Protein AF-A0A972XGA1-F1 (afdb_monomer)

Structure (mmCIF, N/CA/C/O backbone):
data_AF-A0A972XGA1-F1
#
_entry.id   AF-A0A972XGA1-F1
#
loop_
_atom_site.group_PDB
_atom_site.id
_atom_site.type_symbol
_atom_site.label_atom_id
_atom_site.label_alt_id
_atom_site.label_comp_id
_atom_site.label_asym_id
_atom_site.label_entity_id
_atom_site.label_seq_id
_atom_site.pdbx_PDB_ins_code
_atom_site.Cartn_x
_atom_site.Cartn_y
_atom_site.Cartn_z
_atom_site.occupancy
_atom_site.B_iso_or_equiv
_atom_site.auth_seq_id
_atom_site.auth_comp_id
_atom_site.auth_asym_id
_atom_site.auth_atom_id
_atom_site.pdbx_PDB_model_num
ATOM 1 N N . MET A 1 1 ? -15.046 6.565 -24.782 1.00 34.38 1 MET A N 1
ATOM 2 C CA . MET A 1 1 ? -15.747 5.471 -24.081 1.00 34.38 1 MET A CA 1
ATOM 3 C C . MET A 1 1 ? -15.220 5.474 -22.668 1.00 34.38 1 MET A C 1
ATOM 5 O O . MET A 1 1 ? -14.041 5.219 -22.489 1.00 34.38 1 MET A O 1
ATOM 9 N N . SER A 1 2 ? -16.036 5.908 -21.715 1.00 36.53 2 SER A N 1
ATOM 10 C CA . SER A 1 2 ? -15.640 6.004 -20.313 1.00 36.53 2 SER A CA 1
ATOM 11 C C . SER A 1 2 ? -15.650 4.599 -19.720 1.00 36.53 2 SER A C 1
ATOM 13 O O . SER A 1 2 ? -16.722 4.064 -19.443 1.00 36.53 2 SER A O 1
ATOM 15 N N . GLU A 1 3 ? -14.480 3.977 -19.589 1.00 39.78 3 GLU A N 1
ATOM 16 C CA . GLU A 1 3 ? -14.330 2.822 -18.708 1.00 39.78 3 GLU A CA 1
ATOM 17 C C . GLU A 1 3 ? -14.552 3.332 -17.285 1.00 39.78 3 GLU A C 1
ATOM 19 O O . GLU A 1 3 ? -13.715 4.026 -16.713 1.00 39.78 3 GLU A O 1
ATOM 24 N N . GLN A 1 4 ? -15.739 3.058 -16.748 1.00 41.50 4 GLN A N 1
ATOM 25 C CA . GLN A 1 4 ? -15.986 3.098 -15.313 1.00 41.50 4 GLN A CA 1
ATOM 26 C C . GLN A 1 4 ? -15.055 2.043 -14.708 1.00 41.50 4 GLN A C 1
ATOM 28 O O . GLN A 1 4 ? -15.350 0.850 -14.763 1.00 41.50 4 GLN A O 1
ATOM 33 N N . GLY A 1 5 ? -13.869 2.468 -14.271 1.00 41.00 5 GLY A N 1
ATOM 34 C CA . GLY A 1 5 ? -12.840 1.584 -13.740 1.00 41.00 5 GLY A CA 1
ATOM 35 C C . GLY A 1 5 ? -13.310 1.020 -12.412 1.00 41.00 5 GLY A C 1
ATOM 36 O O . GLY A 1 5 ? -13.181 1.679 -11.385 1.00 41.00 5 GLY A O 1
ATOM 37 N N . ALA A 1 6 ? -13.899 -0.175 -12.437 1.00 48.56 6 ALA A N 1
ATOM 38 C CA . ALA A 1 6 ? -14.225 -0.904 -11.225 1.00 48.56 6 ALA A CA 1
ATOM 39 C C . ALA A 1 6 ? -12.952 -1.044 -10.384 1.00 48.56 6 ALA A C 1
ATOM 41 O O . ALA A 1 6 ? -11.939 -1.557 -10.860 1.00 48.56 6 ALA A O 1
ATOM 42 N N . THR A 1 7 ? -13.005 -0.568 -9.146 1.00 66.56 7 THR A N 1
ATOM 43 C CA . THR A 1 7 ? -11.901 -0.697 -8.204 1.00 66.56 7 THR A CA 1
ATOM 44 C C . THR A 1 7 ? -11.718 -2.177 -7.878 1.00 66.56 7 THR A C 1
ATOM 46 O O . THR A 1 7 ? -12.589 -2.797 -7.262 1.00 66.56 7 THR A O 1
ATOM 49 N N . GLU A 1 8 ? -10.622 -2.775 -8.348 1.00 86.31 8 GLU A N 1
ATOM 50 C CA . GLU A 1 8 ? -10.324 -4.179 -8.072 1.00 86.31 8 GLU A CA 1
ATOM 51 C C . GLU A 1 8 ? -10.043 -4.356 -6.577 1.00 86.31 8 GLU A C 1
ATOM 53 O O . GLU A 1 8 ? -9.520 -3.459 -5.912 1.00 86.31 8 GLU A O 1
ATOM 58 N N . SER A 1 9 ? -10.424 -5.502 -6.019 1.00 92.81 9 SER A N 1
ATOM 59 C CA . SER A 1 9 ? -10.179 -5.787 -4.609 1.00 92.81 9 SER A CA 1
ATOM 60 C C . SER A 1 9 ? -9.740 -7.223 -4.410 1.00 92.81 9 SER A C 1
ATOM 62 O O . SER A 1 9 ? -10.188 -8.122 -5.123 1.00 92.81 9 SER A O 1
ATOM 64 N N . PHE A 1 10 ? -8.900 -7.443 -3.406 1.00 95.81 10 PHE A N 1
ATOM 65 C CA . PHE A 1 10 ? -8.485 -8.777 -2.998 1.00 95.81 10 PHE A CA 1
ATOM 66 C C . PHE A 1 10 ? -8.465 -8.892 -1.475 1.00 95.81 10 PHE A C 1
ATOM 68 O O . PHE A 1 10 ? -8.520 -7.899 -0.748 1.00 95.81 10 PHE A O 1
ATOM 75 N N . LYS A 1 11 ? -8.418 -10.129 -0.981 1.00 97.69 11 LYS A N 1
ATOM 76 C CA . LYS A 1 11 ? -8.425 -10.434 0.449 1.00 97.69 11 LYS A CA 1
ATOM 77 C C . LYS A 1 11 ? -7.060 -10.970 0.872 1.00 97.69 11 LYS A C 1
ATOM 79 O O . LYS A 1 11 ? -6.542 -11.889 0.240 1.00 97.69 11 LYS A O 1
ATOM 84 N N . SER A 1 12 ? -6.492 -10.409 1.937 1.00 97.50 12 SER A N 1
ATOM 85 C CA . SER A 1 12 ? -5.258 -10.906 2.547 1.00 97.50 12 SER A CA 1
ATOM 86 C C . SER A 1 12 ? -5.474 -12.274 3.218 1.00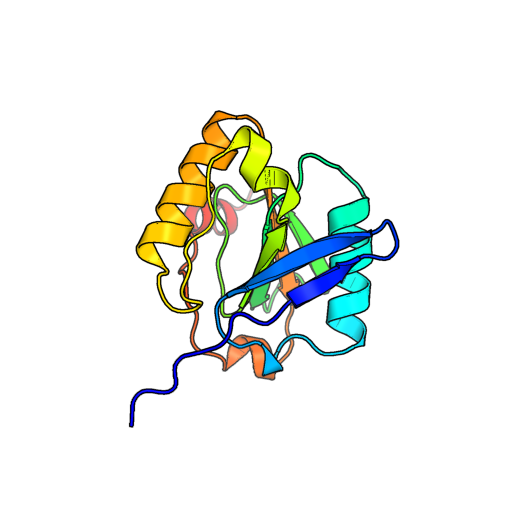 97.50 12 SER A C 1
ATOM 88 O O . SER A 1 12 ? -6.618 -12.640 3.520 1.00 97.50 12 SER A O 1
ATOM 90 N N . PRO A 1 13 ? -4.402 -13.033 3.513 1.00 96.88 13 PRO A N 1
ATOM 91 C CA . PRO A 1 13 ? -4.494 -14.296 4.248 1.00 96.88 13 PRO A CA 1
ATOM 92 C C . PRO A 1 13 ? -5.230 -14.206 5.595 1.00 96.88 13 PRO A C 1
ATOM 94 O O . PRO A 1 13 ? -5.971 -15.126 5.943 1.00 96.88 13 PRO A O 1
ATOM 97 N N . ARG A 1 14 ? -5.069 -13.110 6.351 1.00 96.94 14 ARG A N 1
ATOM 98 C CA . ARG A 1 14 ? -5.785 -12.865 7.622 1.00 96.94 14 ARG A CA 1
ATOM 99 C C . ARG A 1 14 ? -7.131 -12.172 7.442 1.00 96.94 14 ARG A C 1
ATOM 101 O O . ARG A 1 14 ? -7.843 -11.938 8.413 1.00 96.94 14 ARG A O 1
ATOM 108 N N . GLY A 1 15 ? -7.516 -11.906 6.201 1.00 96.12 15 GLY A N 1
ATOM 109 C CA . GLY A 1 15 ? -8.867 -11.536 5.832 1.00 96.12 15 GLY A CA 1
ATOM 110 C C . GLY A 1 15 ? -9.141 -10.045 5.687 1.00 96.12 15 GLY A C 1
ATOM 111 O O . GLY A 1 15 ? -10.307 -9.694 5.502 1.00 96.12 15 GLY A O 1
ATOM 112 N N . ARG A 1 16 ? -8.110 -9.193 5.706 1.00 96.94 16 ARG A N 1
ATOM 113 C CA . ARG A 1 16 ? -8.249 -7.769 5.376 1.00 96.94 16 ARG A CA 1
ATOM 114 C C . ARG A 1 16 ? -8.587 -7.636 3.895 1.00 96.94 16 ARG A C 1
ATOM 116 O O . ARG A 1 16 ? -7.981 -8.299 3.057 1.00 96.94 16 ARG A O 1
ATOM 123 N N . VAL A 1 17 ? -9.575 -6.810 3.568 1.00 97.44 17 VAL A N 1
ATOM 124 C CA . VAL A 1 17 ? -9.938 -6.514 2.175 1.00 97.44 17 VAL A CA 1
ATOM 125 C C . VAL A 1 17 ? -9.141 -5.300 1.732 1.00 97.44 17 VAL A C 1
ATOM 127 O O . VAL A 1 17 ? -9.201 -4.266 2.395 1.00 97.44 17 VAL A O 1
ATOM 130 N N . LEU A 1 18 ? -8.414 -5.419 0.625 1.00 96.88 18 LEU A N 1
ATOM 131 C CA . LEU A 1 18 ? -7.680 -4.315 0.026 1.00 96.88 18 LEU A CA 1
ATOM 132 C C . LEU A 1 18 ? -8.348 -3.888 -1.271 1.00 96.88 18 LEU A C 1
ATOM 134 O O . LEU A 1 18 ? -8.720 -4.725 -2.091 1.00 96.88 18 LEU A O 1
ATOM 138 N N . VAL A 1 19 ? -8.461 -2.581 -1.436 1.00 95.31 19 VAL A N 1
ATOM 139 C CA . VAL A 1 19 ? -9.017 -1.880 -2.587 1.00 95.31 19 VAL A CA 1
ATOM 140 C C . VAL A 1 19 ? -7.848 -1.324 -3.402 1.00 95.31 19 VAL A C 1
ATOM 142 O O . VAL A 1 19 ? -6.961 -0.685 -2.839 1.00 95.31 19 VAL A O 1
ATOM 145 N N . VAL A 1 20 ? -7.802 -1.602 -4.703 1.00 94.00 20 VAL A N 1
ATOM 146 C CA . VAL A 1 20 ? -6.648 -1.318 -5.568 1.00 94.00 20 VAL A CA 1
ATOM 147 C C . VAL A 1 20 ? -6.912 -0.099 -6.446 1.00 94.00 20 VAL A C 1
ATOM 149 O O . VAL A 1 20 ? -7.873 -0.064 -7.210 1.00 94.00 20 VAL A O 1
ATOM 152 N N . PHE A 1 21 ? -6.003 0.868 -6.380 1.00 93.50 21 PHE A N 1
ATOM 153 C CA . PHE A 1 21 ? -5.970 2.071 -7.202 1.00 93.50 21 PHE A CA 1
ATOM 154 C C . PHE A 1 21 ? -4.812 1.991 -8.204 1.00 93.50 21 PHE A C 1
ATOM 156 O O . PHE A 1 21 ? -3.729 1.486 -7.888 1.00 93.50 21 PHE A O 1
ATOM 163 N N . GLY A 1 22 ? -5.029 2.517 -9.411 1.00 91.69 22 GLY A N 1
ATOM 164 C CA . GLY A 1 22 ? -4.042 2.537 -10.494 1.00 91.69 22 GLY A CA 1
ATOM 165 C C . GLY A 1 22 ? -4.126 1.359 -11.446 1.00 91.69 22 GLY A C 1
ATOM 166 O O . GLY A 1 22 ? -5.196 1.089 -11.979 1.00 91.69 22 GLY A O 1
ATOM 167 N N . ASN A 1 23 ? -2.990 0.724 -11.744 1.00 91.19 23 ASN A N 1
ATOM 168 C CA . ASN A 1 23 ? -2.921 -0.340 -12.745 1.00 91.19 23 ASN A CA 1
ATOM 169 C C . ASN A 1 23 ? -3.016 -1.739 -12.105 1.00 91.19 23 ASN A C 1
ATOM 171 O O . ASN A 1 23 ? -1.971 -2.307 -11.771 1.00 91.19 23 ASN A O 1
ATOM 175 N N . PRO A 1 24 ? -4.216 -2.342 -11.984 1.00 90.62 24 PRO A N 1
ATOM 176 C CA . PRO A 1 24 ? -4.383 -3.641 -11.337 1.00 90.62 24 PRO A CA 1
ATOM 177 C C . PRO A 1 24 ? -3.647 -4.784 -12.043 1.00 90.62 24 PRO A C 1
ATOM 179 O O . PRO A 1 24 ? -3.286 -5.761 -11.396 1.00 90.62 24 PRO A O 1
ATOM 182 N N . ALA A 1 25 ? -3.334 -4.657 -13.339 1.00 92.19 25 ALA A N 1
ATOM 183 C CA . ALA A 1 25 ? -2.578 -5.679 -14.065 1.00 92.19 25 ALA A CA 1
ATOM 184 C C . ALA A 1 25 ? -1.156 -5.887 -13.506 1.00 92.19 25 ALA A C 1
ATOM 186 O O . ALA A 1 25 ? -0.531 -6.913 -13.771 1.00 92.19 25 ALA A O 1
ATOM 187 N N . LEU A 1 26 ? -0.639 -4.933 -12.720 1.00 94.31 26 LEU A N 1
ATOM 188 C CA . LEU A 1 26 ? 0.621 -5.088 -11.996 1.00 94.31 26 LEU A CA 1
ATOM 189 C C . LEU A 1 26 ? 0.492 -5.976 -10.759 1.00 94.31 26 LEU A C 1
ATOM 191 O O . LEU A 1 26 ? 1.515 -6.388 -10.219 1.00 94.31 26 LEU A O 1
ATOM 195 N N . LEU A 1 27 ? -0.715 -6.286 -10.295 1.00 92.94 27 LEU A N 1
ATOM 196 C CA . LEU A 1 27 ? -0.949 -7.091 -9.107 1.00 92.94 27 LEU A CA 1
ATOM 197 C C . LEU A 1 27 ? -1.025 -8.583 -9.457 1.00 92.94 27 LEU A C 1
ATOM 199 O O . LEU A 1 27 ? -2.067 -9.227 -9.383 1.00 92.94 27 LEU A O 1
ATOM 203 N N . THR A 1 28 ? 0.111 -9.148 -9.860 1.00 94.88 28 THR A N 1
ATOM 204 C CA . THR A 1 28 ? 0.215 -10.587 -10.140 1.00 94.88 28 THR A CA 1
ATOM 205 C C . THR A 1 28 ? -0.047 -11.425 -8.881 1.00 94.88 28 THR A C 1
ATOM 207 O O . THR A 1 28 ? 0.024 -10.919 -7.762 1.00 94.88 28 THR A O 1
ATOM 210 N N . MET A 1 29 ? -0.291 -12.731 -9.040 1.00 94.25 29 MET A N 1
ATOM 211 C CA . MET A 1 29 ? -0.520 -13.650 -7.910 1.00 94.25 29 MET A CA 1
ATOM 212 C C . MET A 1 29 ? 0.582 -13.587 -6.842 1.00 94.25 29 MET A C 1
ATOM 214 O O . MET A 1 29 ? 0.282 -13.543 -5.650 1.00 94.25 29 MET A O 1
ATOM 218 N N . ASP A 1 30 ? 1.848 -13.520 -7.259 1.00 95.56 30 ASP A N 1
ATOM 219 C CA . ASP A 1 30 ? 2.983 -13.443 -6.333 1.00 95.56 30 ASP A CA 1
ATOM 220 C C . ASP A 1 30 ? 3.008 -12.112 -5.575 1.00 95.56 30 ASP A C 1
ATOM 222 O O . ASP A 1 30 ? 3.259 -12.076 -4.369 1.00 95.56 30 ASP A O 1
ATOM 226 N N . ARG A 1 31 ? 2.675 -11.014 -6.264 1.00 96.44 31 ARG A N 1
ATOM 227 C CA . ARG A 1 31 ? 2.607 -9.678 -5.664 1.00 96.44 31 ARG A CA 1
ATOM 228 C C . ARG A 1 31 ? 1.402 -9.543 -4.732 1.00 96.44 31 ARG A C 1
ATOM 230 O O . ARG A 1 31 ? 1.544 -8.960 -3.664 1.00 96.44 31 ARG A O 1
ATOM 237 N N . MET A 1 32 ? 0.259 -10.152 -5.065 1.00 96.75 32 MET A N 1
ATOM 238 C CA . MET A 1 32 ? -0.885 -10.279 -4.149 1.00 96.75 32 MET A CA 1
ATOM 239 C C . MET A 1 32 ? -0.502 -11.033 -2.878 1.00 96.75 32 MET A C 1
ATOM 241 O O . MET A 1 32 ? -0.880 -10.619 -1.783 1.00 96.75 32 MET A O 1
ATOM 245 N N . ALA A 1 33 ? 0.258 -12.124 -3.001 1.00 96.81 33 ALA A N 1
ATOM 246 C CA . ALA A 1 33 ? 0.715 -12.889 -1.848 1.00 96.81 33 ALA A CA 1
ATOM 247 C C . ALA A 1 33 ? 1.680 -12.075 -0.969 1.00 96.81 33 ALA A C 1
ATOM 249 O O . ALA A 1 33 ? 1.554 -12.104 0.256 1.00 96.81 33 ALA A O 1
ATOM 250 N N . GLU A 1 34 ? 2.609 -11.328 -1.572 1.00 97.94 34 GLU A N 1
ATOM 251 C CA . GLU A 1 34 ? 3.531 -10.448 -0.844 1.00 97.94 34 GLU A CA 1
ATOM 252 C C . GLU A 1 34 ? 2.802 -9.290 -0.155 1.00 97.94 34 GLU A C 1
ATOM 254 O O . GLU A 1 34 ? 2.973 -9.072 1.045 1.00 97.94 34 GLU A O 1
ATOM 259 N N . PHE A 1 35 ? 1.898 -8.614 -0.864 1.00 98.12 35 PHE A N 1
ATOM 260 C CA . PHE A 1 35 ? 1.059 -7.566 -0.288 1.00 98.12 35 PHE A CA 1
ATOM 261 C C . PHE A 1 35 ? 0.190 -8.096 0.853 1.00 98.12 35 PHE A C 1
ATOM 263 O O . PHE A 1 35 ? 0.112 -7.481 1.915 1.00 98.12 35 PHE A O 1
ATOM 270 N N . GLY A 1 36 ? -0.419 -9.269 0.668 1.00 98.00 36 GLY A N 1
ATOM 271 C CA . GLY A 1 36 ? -1.208 -9.937 1.696 1.00 98.00 36 GLY A CA 1
ATOM 272 C C . GLY A 1 36 ? -0.393 -10.239 2.954 1.00 98.00 36 GLY A C 1
ATOM 273 O O . GLY A 1 36 ? -0.857 -9.978 4.059 1.00 98.00 36 GLY A O 1
ATOM 274 N N . ARG A 1 37 ? 0.847 -10.727 2.814 1.00 98.12 37 ARG A N 1
ATOM 275 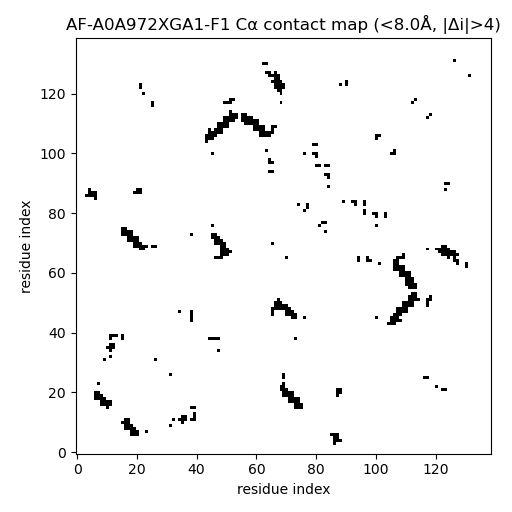C CA . ARG A 1 37 ? 1.741 -10.927 3.966 1.00 98.12 37 ARG A CA 1
ATOM 276 C C . ARG A 1 37 ? 2.094 -9.610 4.649 1.00 98.12 37 ARG A C 1
ATOM 278 O O . ARG A 1 37 ? 2.069 -9.546 5.879 1.00 98.12 37 ARG A O 1
ATOM 285 N N . ARG A 1 38 ? 2.415 -8.567 3.877 1.00 98.25 38 ARG A N 1
ATOM 286 C CA . ARG A 1 38 ? 2.839 -7.285 4.444 1.00 98.25 38 ARG A CA 1
ATOM 287 C C . ARG A 1 38 ? 1.711 -6.590 5.192 1.00 98.25 38 ARG A C 1
ATOM 289 O O . ARG A 1 38 ? 1.915 -6.206 6.341 1.00 98.25 38 ARG A O 1
ATOM 296 N N . ILE A 1 39 ? 0.526 -6.468 4.599 1.00 98.25 39 ILE A N 1
ATOM 297 C CA . ILE A 1 39 ? -0.611 -5.778 5.230 1.00 98.25 39 ILE A CA 1
ATOM 298 C C . ILE A 1 39 ? -1.073 -6.468 6.521 1.00 98.25 39 ILE A C 1
ATOM 300 O O . ILE A 1 39 ? -1.591 -5.827 7.433 1.00 98.25 39 ILE A O 1
ATOM 304 N N . ASP A 1 40 ? -0.854 -7.779 6.614 1.00 98.00 40 ASP A N 1
ATOM 305 C CA . ASP A 1 40 ? -1.191 -8.594 7.777 1.00 98.00 40 ASP A CA 1
ATOM 306 C C . ASP A 1 40 ? -0.123 -8.540 8.879 1.00 98.00 40 ASP A C 1
ATOM 308 O O . ASP A 1 40 ? -0.369 -9.019 9.991 1.00 98.00 40 ASP A O 1
ATOM 312 N N . SER A 1 41 ? 1.064 -7.999 8.580 1.00 98.00 41 SER A N 1
ATOM 313 C CA . SER A 1 41 ? 2.204 -7.972 9.502 1.00 98.00 41 SER A CA 1
ATOM 314 C C . SER A 1 41 ? 2.079 -6.910 10.594 1.00 98.00 41 SER A C 1
ATOM 316 O O . SER A 1 41 ? 2.552 -7.133 11.706 1.00 98.00 41 SER A O 1
ATOM 318 N N . ASP A 1 42 ? 1.414 -5.789 10.307 1.00 97.06 42 ASP A N 1
ATOM 319 C CA . ASP A 1 42 ? 1.119 -4.747 11.288 1.00 97.06 42 ASP A CA 1
ATOM 320 C C . ASP A 1 42 ? -0.214 -4.057 10.934 1.00 97.06 42 ASP A C 1
ATOM 322 O O . ASP A 1 42 ? -0.356 -3.544 9.820 1.00 97.06 42 ASP A O 1
ATOM 326 N N . PRO A 1 43 ? -1.194 -4.016 11.857 1.00 95.31 43 PRO A N 1
ATOM 327 C CA . PRO A 1 43 ? -2.519 -3.451 11.593 1.00 95.31 43 PRO A CA 1
ATOM 328 C C . PRO A 1 43 ? -2.504 -1.947 11.286 1.00 95.31 43 PRO A C 1
ATOM 330 O O . PRO A 1 43 ? -3.461 -1.441 10.707 1.00 95.31 43 PRO A O 1
ATOM 333 N N . ARG A 1 44 ? -1.430 -1.224 11.634 1.00 96.94 44 ARG A N 1
ATOM 334 C CA . ARG A 1 44 ? -1.275 0.200 11.297 1.00 96.94 44 ARG A CA 1
ATOM 335 C C . ARG A 1 44 ? -0.919 0.424 9.831 1.00 96.94 44 ARG A C 1
ATOM 337 O O . ARG A 1 44 ? -1.011 1.555 9.362 1.00 96.94 44 ARG A O 1
ATOM 344 N N . ILE A 1 45 ? -0.504 -0.623 9.105 1.00 98.06 45 ILE A N 1
ATOM 345 C CA . ILE A 1 45 ? -0.295 -0.528 7.659 1.00 98.06 45 ILE A CA 1
ATOM 346 C C . ILE A 1 45 ? -1.659 -0.475 7.002 1.00 98.06 45 ILE A C 1
ATOM 348 O O . ILE A 1 45 ? -2.469 -1.389 7.168 1.00 98.06 45 ILE A O 1
ATOM 352 N N . VAL A 1 46 ? -1.915 0.611 6.281 1.00 97.75 46 VAL A N 1
ATOM 353 C CA . VAL A 1 46 ? -3.203 0.831 5.610 1.00 97.75 46 VAL A CA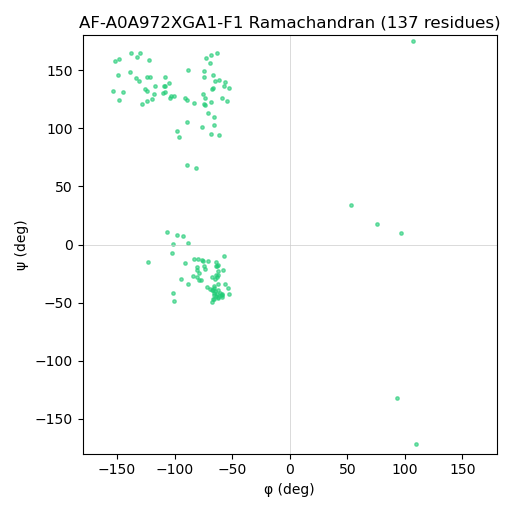 1
ATOM 354 C C . VAL A 1 46 ? -3.060 1.051 4.121 1.00 97.75 46 VAL A C 1
ATOM 356 O O . VAL A 1 46 ? -4.040 0.886 3.403 1.00 97.75 46 VAL A O 1
ATOM 359 N N . THR A 1 47 ? -1.851 1.333 3.636 1.00 97.75 47 THR A N 1
ATOM 360 C CA . THR A 1 47 ? -1.569 1.318 2.203 1.00 97.75 47 THR A CA 1
ATOM 361 C C . THR A 1 47 ? -0.283 0.580 1.891 1.00 97.75 47 THR A C 1
ATOM 363 O O . THR A 1 47 ? 0.716 0.736 2.595 1.00 97.75 47 THR A O 1
ATOM 366 N N . LEU A 1 48 ? -0.295 -0.131 0.772 1.00 98.19 48 LEU A N 1
ATOM 367 C CA . LEU A 1 48 ? 0.870 -0.746 0.159 1.00 98.19 48 LEU A CA 1
ATOM 368 C C . LEU A 1 48 ? 1.000 -0.245 -1.269 1.00 98.19 48 LEU A C 1
ATOM 370 O O . LEU A 1 48 ? 0.023 -0.278 -2.015 1.00 98.19 48 LEU A O 1
ATOM 374 N N . SER A 1 49 ? 2.194 0.177 -1.661 1.00 97.44 49 SER A N 1
ATOM 375 C CA . SER A 1 49 ? 2.433 0.662 -3.021 1.00 97.44 49 SER A CA 1
ATOM 376 C C . SER A 1 49 ? 3.508 -0.156 -3.719 1.00 97.44 49 SER A C 1
ATOM 378 O O . SER A 1 49 ? 4.465 -0.588 -3.081 1.00 97.44 49 SER A O 1
ATOM 380 N N . LEU A 1 50 ? 3.360 -0.381 -5.024 1.00 96.38 50 LEU A N 1
ATOM 381 C CA . LEU A 1 50 ? 4.469 -0.852 -5.856 1.00 96.38 50 LEU A CA 1
ATOM 382 C C . LEU A 1 50 ? 5.290 0.364 -6.264 1.00 96.38 50 LEU A C 1
ATOM 384 O O . LEU A 1 50 ? 4.744 1.248 -6.916 1.00 96.38 50 LEU A O 1
ATOM 388 N N . HIS A 1 51 ? 6.578 0.397 -5.931 1.00 95.50 51 HIS A N 1
ATOM 389 C CA . HIS A 1 51 ? 7.444 1.525 -6.261 1.00 95.50 51 HIS A CA 1
ATOM 390 C C . HIS A 1 51 ? 8.669 1.049 -7.056 1.00 95.50 51 HIS A C 1
ATOM 392 O O . HIS A 1 51 ? 9.401 0.175 -6.582 1.00 95.50 51 HIS A O 1
ATOM 398 N N . PRO A 1 52 ? 8.923 1.587 -8.264 1.00 93.81 52 PRO A N 1
ATOM 399 C CA . PRO A 1 52 ? 10.113 1.221 -9.021 1.00 93.81 52 PRO A CA 1
ATOM 400 C C . PRO A 1 52 ? 11.381 1.710 -8.301 1.00 93.81 52 PRO A C 1
ATOM 402 O O . PRO A 1 52 ? 11.428 2.842 -7.828 1.00 93.81 52 PRO A O 1
ATOM 405 N N . ASN A 1 53 ? 12.400 0.860 -8.204 1.00 93.12 53 ASN A N 1
ATOM 406 C CA . ASN A 1 53 ? 13.722 1.204 -7.678 1.00 93.12 53 ASN A CA 1
ATOM 407 C C . ASN A 1 53 ? 14.771 0.264 -8.302 1.00 93.12 53 ASN A C 1
ATOM 409 O O . ASN A 1 53 ? 14.554 -0.947 -8.378 1.00 93.12 53 ASN A O 1
ATOM 413 N N . ASP A 1 54 ? 15.875 0.817 -8.802 1.00 89.12 54 ASP A N 1
ATOM 414 C CA . ASP A 1 54 ? 16.951 0.081 -9.477 1.00 89.12 54 ASP A CA 1
ATOM 415 C C . ASP A 1 54 ? 18.190 -0.156 -8.595 1.00 89.12 54 ASP A C 1
ATOM 417 O O . ASP A 1 54 ? 19.071 -0.925 -8.983 1.00 89.12 54 ASP A O 1
ATOM 421 N N . GLN A 1 55 ? 18.233 0.435 -7.399 1.00 87.81 55 GLN A N 1
ATOM 422 C CA . GLN A 1 55 ? 19.322 0.295 -6.431 1.00 87.81 55 GLN A CA 1
ATOM 423 C C . GLN A 1 55 ? 18.983 -0.703 -5.317 1.00 87.81 55 GLN A C 1
ATOM 425 O O . GLN A 1 55 ? 19.770 -1.599 -5.015 1.00 87.81 55 GLN A O 1
ATOM 430 N N . VAL A 1 56 ? 17.796 -0.570 -4.718 1.00 86.81 56 VAL A N 1
ATOM 431 C CA . VAL A 1 56 ? 17.289 -1.402 -3.620 1.00 86.81 56 VAL A CA 1
ATOM 432 C C . VAL A 1 56 ? 16.007 -2.085 -4.076 1.00 86.81 56 VAL A C 1
ATOM 434 O O . VAL A 1 56 ? 15.063 -1.434 -4.514 1.00 86.81 56 VAL A O 1
ATOM 437 N N . THR A 1 57 ? 15.961 -3.412 -3.974 1.00 91.00 57 THR A N 1
ATOM 438 C CA . THR A 1 57 ? 14.861 -4.219 -4.523 1.00 91.00 57 THR A CA 1
ATOM 439 C C . THR A 1 57 ? 14.353 -5.234 -3.508 1.00 91.00 57 THR A C 1
ATOM 441 O O . THR A 1 57 ? 15.015 -5.514 -2.507 1.00 91.00 57 THR A O 1
ATOM 444 N N . ASP A 1 58 ? 13.142 -5.733 -3.746 1.00 91.94 58 ASP A N 1
ATOM 445 C CA . ASP A 1 58 ? 12.451 -6.740 -2.940 1.00 91.94 58 ASP A CA 1
ATOM 446 C C . ASP A 1 58 ? 12.370 -6.382 -1.448 1.00 91.94 58 ASP A C 1
ATOM 448 O O . ASP A 1 58 ? 12.407 -7.240 -0.569 1.00 91.94 58 ASP A O 1
ATOM 452 N N . THR A 1 59 ? 12.239 -5.085 -1.167 1.00 95.31 59 THR A N 1
ATOM 453 C CA . THR A 1 59 ? 12.312 -4.522 0.184 1.00 95.31 59 THR A CA 1
ATOM 454 C C . THR A 1 59 ? 11.133 -3.597 0.447 1.00 95.31 59 THR A C 1
ATOM 456 O O . THR A 1 59 ? 10.725 -2.829 -0.424 1.00 95.31 59 THR A O 1
ATOM 459 N N . TRP A 1 60 ? 10.594 -3.660 1.664 1.00 97.50 60 TRP A N 1
ATOM 460 C CA . TRP A 1 60 ? 9.573 -2.731 2.138 1.00 97.50 60 TRP A CA 1
ATOM 461 C C . TRP A 1 60 ? 10.207 -1.512 2.801 1.00 97.50 60 TRP A C 1
ATOM 463 O O . TRP A 1 60 ? 10.955 -1.653 3.767 1.00 97.50 60 TRP A O 1
ATOM 473 N N . LEU A 1 61 ? 9.857 -0.326 2.315 1.00 95.88 61 LEU A N 1
ATOM 474 C CA . LEU A 1 61 ? 10.231 0.961 2.892 1.00 95.88 61 LEU A CA 1
ATOM 475 C C . LEU A 1 61 ? 9.002 1.611 3.532 1.00 95.88 61 LEU A C 1
ATOM 477 O O . LEU A 1 61 ? 7.924 1.607 2.939 1.00 95.88 61 LEU A O 1
ATOM 481 N N . ARG A 1 62 ? 9.164 2.183 4.728 1.00 95.38 62 ARG A N 1
ATOM 482 C CA . ARG A 1 62 ? 8.142 3.052 5.322 1.00 95.38 62 ARG A CA 1
ATOM 483 C C . ARG A 1 62 ? 8.167 4.403 4.622 1.00 95.38 62 ARG A C 1
ATOM 485 O O . ARG A 1 62 ? 9.225 5.011 4.554 1.00 95.38 62 ARG A O 1
ATOM 492 N N . ALA A 1 63 ? 7.006 4.871 4.187 1.00 91.50 63 ALA A N 1
ATOM 493 C CA . ALA A 1 63 ? 6.855 6.136 3.490 1.00 91.50 63 ALA A CA 1
ATOM 494 C C . ALA A 1 63 ? 5.876 7.072 4.205 1.00 91.50 63 ALA A C 1
ATOM 496 O O . ALA A 1 63 ? 5.011 6.642 4.981 1.00 91.50 63 ALA A O 1
ATOM 497 N N . THR A 1 64 ? 6.009 8.363 3.913 1.00 85.62 64 THR A N 1
ATOM 498 C CA . THR A 1 64 ? 5.121 9.406 4.441 1.00 85.62 64 THR A CA 1
ATOM 499 C C . THR A 1 64 ? 3.791 9.469 3.687 1.00 85.62 64 THR A C 1
ATOM 501 O O . THR A 1 64 ? 2.776 9.850 4.264 1.00 85.62 64 THR A O 1
ATOM 504 N N . ALA A 1 65 ? 3.769 9.015 2.432 1.00 90.56 65 ALA A N 1
ATOM 505 C CA . ALA A 1 65 ? 2.584 8.888 1.588 1.00 90.56 65 ALA A CA 1
ATOM 506 C C . ALA A 1 65 ? 2.737 7.692 0.626 1.00 90.56 65 ALA A C 1
ATOM 508 O O . ALA A 1 65 ? 3.854 7.240 0.383 1.00 90.56 65 ALA A O 1
ATOM 509 N N . PRO A 1 66 ? 1.657 7.129 0.059 1.00 93.50 66 PRO A N 1
ATOM 510 C CA . PRO A 1 66 ? 1.786 6.114 -0.983 1.00 93.50 66 PRO A CA 1
ATOM 511 C C . PRO A 1 66 ? 2.216 6.728 -2.326 1.00 93.50 66 PRO A C 1
ATOM 513 O O . PRO A 1 66 ? 1.854 7.859 -2.643 1.00 93.50 66 PRO A O 1
ATOM 516 N N . ALA A 1 67 ? 2.952 5.964 -3.134 1.00 92.94 67 ALA A N 1
ATOM 517 C CA . ALA A 1 67 ? 3.458 6.408 -4.433 1.00 92.94 67 ALA A CA 1
ATOM 518 C C . ALA A 1 67 ? 3.640 5.242 -5.413 1.00 92.94 67 ALA A C 1
ATOM 520 O O . ALA A 1 67 ? 3.799 4.092 -5.010 1.00 92.94 67 ALA A O 1
ATOM 521 N N . GLY A 1 68 ? 3.658 5.543 -6.712 1.00 93.31 68 GLY A N 1
ATOM 522 C CA . GLY A 1 68 ? 3.894 4.569 -7.777 1.00 93.31 68 GLY A CA 1
ATOM 523 C C . GLY A 1 68 ? 2.657 4.250 -8.626 1.00 93.31 68 GLY A C 1
ATOM 524 O O . GLY A 1 68 ? 1.645 4.953 -8.565 1.00 93.31 68 GLY A O 1
ATOM 525 N N . PRO A 1 69 ? 2.739 3.237 -9.508 1.00 94.19 69 PRO A N 1
ATOM 526 C CA . PRO A 1 69 ? 1.670 2.888 -10.453 1.00 94.19 69 PRO A CA 1
ATOM 527 C C . PRO A 1 69 ? 0.513 2.073 -9.863 1.00 94.19 69 PRO A C 1
ATOM 529 O O . PRO A 1 69 ? -0.510 1.901 -10.531 1.00 94.19 69 PRO A O 1
ATOM 532 N N . LEU A 1 70 ? 0.669 1.543 -8.650 1.00 94.12 70 LEU A N 1
ATOM 533 C CA . LEU A 1 70 ? -0.363 0.775 -7.966 1.00 94.12 70 LEU A CA 1
ATOM 534 C C . LEU A 1 70 ? -0.309 1.048 -6.468 1.00 94.12 70 LEU A C 1
ATOM 536 O O . LEU A 1 70 ? 0.757 0.931 -5.862 1.00 94.12 70 LEU A O 1
ATOM 540 N N . ILE A 1 71 ? -1.473 1.334 -5.886 1.00 95.94 71 ILE A N 1
ATOM 541 C CA . ILE A 1 71 ? -1.663 1.519 -4.446 1.00 95.94 71 ILE A CA 1
ATOM 542 C C . ILE A 1 71 ? -2.815 0.615 -4.000 1.00 95.94 71 ILE A C 1
ATOM 544 O O . ILE A 1 71 ? -3.933 0.740 -4.489 1.00 95.94 71 ILE A O 1
ATOM 548 N N . ALA A 1 72 ? -2.556 -0.297 -3.069 1.00 96.44 72 ALA A N 1
ATOM 549 C CA . ALA A 1 72 ? -3.569 -1.111 -2.411 1.00 96.44 72 ALA A CA 1
ATOM 550 C C . ALA A 1 72 ? -3.879 -0.524 -1.031 1.00 96.44 72 ALA A C 1
ATOM 552 O O . ALA A 1 72 ? -2.966 -0.310 -0.235 1.00 96.44 72 ALA A O 1
ATOM 553 N N . VAL A 1 73 ? -5.155 -0.283 -0.739 1.00 97.00 73 VAL A N 1
ATOM 554 C CA . VAL A 1 73 ? -5.621 0.374 0.488 1.00 97.00 73 VAL A CA 1
ATOM 555 C C . VAL A 1 73 ? -6.500 -0.573 1.285 1.00 97.00 73 VAL A C 1
ATOM 557 O O . VAL A 1 73 ? -7.433 -1.162 0.744 1.00 97.00 73 VAL A O 1
ATOM 560 N N . ALA A 1 74 ? -6.221 -0.735 2.572 1.00 97.31 74 ALA A N 1
ATOM 561 C CA . ALA A 1 74 ? -7.011 -1.595 3.436 1.00 97.31 74 ALA A CA 1
ATOM 562 C C . ALA A 1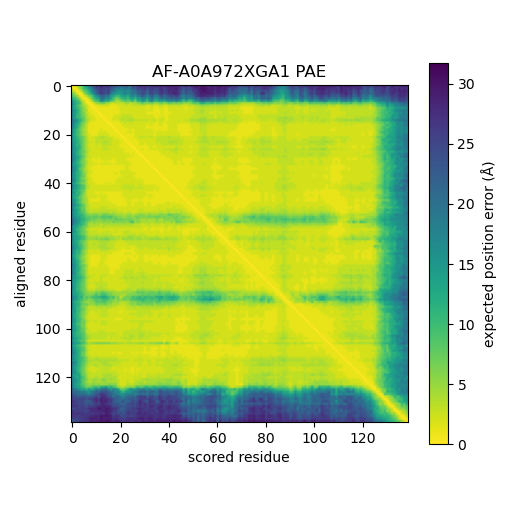 74 ? -8.358 -0.941 3.772 1.00 97.31 74 ALA A C 1
ATOM 564 O O . ALA A 1 74 ? -8.417 0.147 4.342 1.00 97.31 74 ALA A O 1
ATOM 565 N N . ARG A 1 75 ? -9.451 -1.620 3.418 1.00 96.06 75 ARG A N 1
ATOM 566 C CA . ARG A 1 75 ? -10.817 -1.102 3.555 1.00 96.06 75 ARG A CA 1
ATOM 567 C C . ARG A 1 75 ? -11.260 -0.935 5.007 1.00 96.06 75 ARG A C 1
ATOM 569 O O . ARG A 1 75 ? -12.071 -0.074 5.307 1.00 96.06 75 ARG A O 1
ATOM 576 N N . ASP A 1 76 ? -10.713 -1.734 5.914 1.00 95.94 76 ASP A N 1
ATOM 577 C CA . ASP A 1 76 ? -10.990 -1.625 7.351 1.00 95.94 76 ASP A CA 1
ATOM 578 C C . ASP A 1 76 ? -10.525 -0.292 7.962 1.00 95.94 76 ASP A C 1
ATOM 580 O O . ASP A 1 76 ? -11.019 0.116 9.009 1.00 95.94 76 ASP A O 1
ATOM 584 N N . ALA A 1 77 ? -9.632 0.439 7.291 1.00 96.44 77 ALA A N 1
ATOM 585 C CA . ALA A 1 77 ? -9.235 1.775 7.710 1.00 96.44 77 ALA A CA 1
ATOM 586 C C . ALA A 1 77 ? -10.342 2.832 7.512 1.00 96.44 77 ALA A C 1
ATOM 588 O O . ALA A 1 77 ? -10.237 3.916 8.091 1.00 96.44 77 ALA A O 1
ATOM 589 N N . GLU A 1 78 ? -11.407 2.537 6.750 1.00 96.06 78 GLU A N 1
ATOM 590 C CA . GLU A 1 78 ? -12.559 3.439 6.584 1.00 96.06 78 GLU A CA 1
ATOM 591 C C . GLU A 1 78 ? -13.198 3.812 7.929 1.00 96.06 78 GLU A C 1
ATOM 593 O O . GLU A 1 78 ? -13.602 4.961 8.118 1.00 96.06 78 GLU A O 1
ATOM 598 N N . ASP A 1 79 ? -13.199 2.884 8.890 1.00 94.25 79 ASP A N 1
ATOM 599 C CA . ASP A 1 79 ? -13.761 3.085 10.231 1.00 94.25 79 ASP A CA 1
ATOM 600 C C . ASP A 1 79 ? -13.022 4.173 11.030 1.00 94.25 79 ASP A C 1
ATOM 602 O O . ASP A 1 79 ? -13.599 4.809 11.913 1.00 94.25 79 ASP A O 1
ATOM 606 N N . LEU A 1 80 ? -11.740 4.401 10.724 1.00 95.44 80 LEU A N 1
ATOM 607 C CA . LEU A 1 80 ? -10.898 5.387 11.404 1.00 95.44 80 LEU A CA 1
ATOM 608 C C . LEU A 1 80 ? -10.736 6.672 10.590 1.00 95.44 80 LEU A C 1
ATOM 610 O O . LEU A 1 80 ? -10.756 7.768 11.153 1.00 95.44 80 LEU A O 1
ATOM 614 N N . VAL A 1 81 ? -10.539 6.552 9.277 1.00 96.94 81 VAL A N 1
ATOM 615 C CA . VAL A 1 81 ? -10.150 7.663 8.392 1.00 96.94 81 VAL A CA 1
ATOM 616 C C . VAL A 1 81 ? -11.360 8.329 7.733 1.00 96.94 81 VAL A C 1
ATOM 618 O O . VAL A 1 81 ? -11.337 9.536 7.475 1.00 96.94 81 VAL A O 1
ATOM 621 N N . GLY A 1 82 ? -12.432 7.569 7.513 1.00 96.31 82 GLY A N 1
ATOM 622 C CA . GLY A 1 82 ? -13.564 7.939 6.670 1.00 96.31 82 GLY A CA 1
ATOM 623 C C . GLY A 1 82 ? -13.578 7.162 5.347 1.00 96.31 82 GLY A C 1
ATOM 624 O O . GLY A 1 82 ? -12.651 6.400 5.065 1.00 96.31 82 GLY A O 1
ATOM 625 N N . PRO A 1 83 ? -14.626 7.343 4.528 1.00 95.00 83 PRO A N 1
ATOM 626 C CA . PRO A 1 83 ? -14.841 6.548 3.320 1.00 95.00 83 PRO A CA 1
ATOM 627 C C . PRO A 1 83 ? -13.702 6.715 2.310 1.00 95.00 83 PRO A C 1
ATOM 629 O O . PRO A 1 83 ? -13.188 7.823 2.128 1.00 95.00 83 PRO A O 1
ATOM 632 N N . LEU A 1 84 ? -13.337 5.621 1.641 1.00 93.75 84 LEU A N 1
ATOM 633 C CA . LEU A 1 84 ? -12.391 5.637 0.529 1.00 93.75 84 LEU A CA 1
ATOM 634 C C . LEU A 1 84 ? -12.993 6.333 -0.704 1.00 93.75 84 LEU A C 1
ATOM 636 O O . LEU A 1 84 ? -14.220 6.350 -0.870 1.00 93.75 84 LEU A O 1
ATOM 640 N N . PRO A 1 85 ? -12.148 6.866 -1.608 1.00 91.38 85 PRO A N 1
ATOM 641 C CA . PRO A 1 85 ? -12.606 7.344 -2.907 1.00 91.38 85 PRO A CA 1
ATOM 642 C C . PRO A 1 85 ? -13.328 6.232 -3.672 1.00 91.38 85 PRO A C 1
ATOM 644 O O . PRO 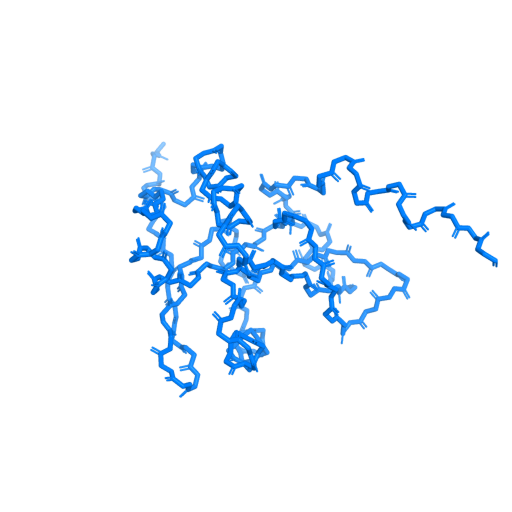A 1 85 ? -12.922 5.067 -3.642 1.00 91.38 85 PRO A O 1
ATOM 647 N N . GLN A 1 86 ? -14.415 6.588 -4.356 1.00 83.00 86 GLN A N 1
ATOM 648 C CA . GLN A 1 86 ? -15.251 5.601 -5.041 1.00 83.00 86 GLN A CA 1
ATOM 649 C C . GLN A 1 86 ? -14.657 5.149 -6.374 1.00 83.00 86 GLN A C 1
ATOM 651 O O . GLN A 1 86 ? -14.896 4.009 -6.772 1.00 83.00 86 GLN A O 1
ATOM 656 N N . GLN A 1 87 ? -13.914 6.018 -7.068 1.00 80.38 87 GLN A N 1
ATOM 657 C CA . GLN A 1 87 ? -13.318 5.690 -8.359 1.00 80.38 87 GLN A CA 1
ATOM 658 C C . GLN A 1 87 ? -11.813 5.452 -8.228 1.00 80.38 87 GLN A C 1
ATOM 660 O O . GLN A 1 87 ? -11.093 6.190 -7.556 1.00 80.38 87 GLN A O 1
ATOM 665 N N . ALA A 1 88 ? -11.319 4.432 -8.932 1.00 70.44 88 ALA A N 1
ATOM 666 C CA . ALA A 1 88 ? -9.910 4.039 -8.910 1.00 70.44 88 ALA A CA 1
ATOM 667 C C . ALA A 1 88 ? -8.947 5.109 -9.472 1.00 70.44 88 ALA A C 1
ATOM 669 O O . ALA A 1 88 ? -7.734 5.008 -9.278 1.00 70.44 88 ALA A O 1
ATOM 670 N N . ASN A 1 89 ? -9.468 6.112 -10.186 1.00 72.38 89 ASN A N 1
ATOM 671 C CA . ASN A 1 89 ? -8.719 7.216 -10.787 1.00 72.38 89 ASN A CA 1
ATOM 672 C C . ASN A 1 89 ? -8.794 8.535 -9.995 1.00 72.38 89 ASN A C 1
ATOM 674 O O . ASN A 1 89 ? -8.156 9.502 -10.415 1.00 72.38 89 ASN A O 1
ATOM 678 N N . ASP A 1 90 ? -9.501 8.579 -8.862 1.00 85.12 90 ASP A N 1
ATOM 679 C CA . ASP A 1 90 ? -9.605 9.769 -8.003 1.00 85.12 90 ASP A CA 1
ATOM 680 C C . ASP A 1 90 ? -8.365 9.891 -7.099 1.00 85.12 90 ASP A C 1
ATOM 682 O O . ASP A 1 90 ? -8.414 9.740 -5.877 1.00 85.12 90 ASP A O 1
ATOM 686 N N . VAL A 1 91 ? -7.205 10.120 -7.722 1.00 84.62 91 VAL A N 1
ATOM 687 C CA . VAL A 1 91 ? -5.906 10.155 -7.029 1.00 84.62 91 VAL A CA 1
ATOM 688 C C . VAL A 1 91 ? -5.843 11.279 -5.996 1.00 84.62 91 VAL A C 1
ATOM 690 O O . VAL A 1 91 ? -5.289 11.083 -4.921 1.00 84.62 91 VAL A O 1
ATOM 693 N N . GLU A 1 92 ? -6.396 12.453 -6.295 1.00 88.81 92 GLU A N 1
ATOM 694 C CA . GLU A 1 92 ? -6.374 13.589 -5.365 1.00 88.81 92 GLU A CA 1
ATOM 695 C C . GLU A 1 92 ? -7.121 13.263 -4.065 1.00 88.81 92 GLU A C 1
ATOM 697 O O . GLU A 1 92 ? -6.587 13.461 -2.972 1.00 88.81 92 GLU A O 1
ATOM 702 N N . ASP A 1 93 ? -8.305 12.659 -4.181 1.00 91.69 93 ASP A N 1
ATOM 703 C CA . ASP A 1 93 ? -9.087 12.211 -3.030 1.00 91.69 93 ASP A CA 1
ATOM 704 C C . ASP A 1 93 ? -8.381 11.082 -2.272 1.00 91.69 93 ASP A C 1
ATOM 706 O O . ASP A 1 93 ? -8.421 11.046 -1.039 1.00 91.69 93 ASP A O 1
ATOM 710 N N . LEU A 1 94 ? -7.687 10.186 -2.984 1.00 92.81 94 LEU A N 1
ATOM 711 C CA . LEU A 1 94 ? -6.857 9.1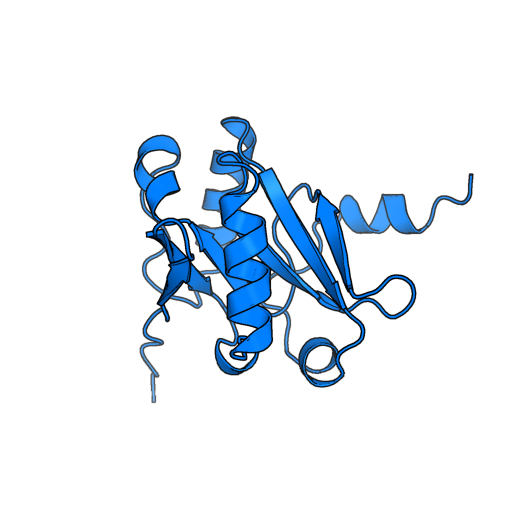54 -2.364 1.00 92.81 94 LEU A CA 1
ATOM 712 C C . LEU A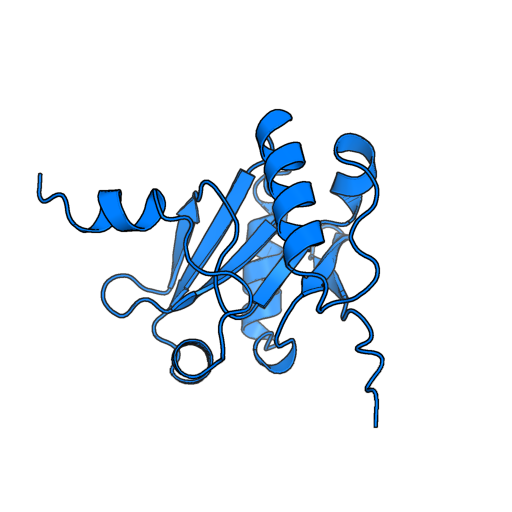 1 94 ? -5.723 9.775 -1.541 1.00 92.81 94 LEU A C 1
ATOM 714 O O . LEU A 1 94 ? -5.522 9.375 -0.397 1.00 92.81 94 LEU A O 1
ATOM 718 N N . LEU A 1 95 ? -5.010 10.765 -2.082 1.00 92.06 95 LEU A N 1
ATOM 719 C CA . LEU A 1 95 ? -3.913 11.435 -1.379 1.00 92.06 95 LEU A CA 1
ATOM 720 C C . LEU A 1 95 ? -4.410 12.229 -0.162 1.00 92.06 95 LEU A C 1
ATOM 722 O O . LEU A 1 95 ? -3.782 12.221 0.901 1.00 92.06 95 LEU A O 1
ATOM 726 N N . LEU A 1 96 ? -5.578 12.865 -0.272 1.00 94.25 96 LEU A N 1
ATOM 727 C CA . LEU A 1 96 ? -6.222 13.516 0.865 1.00 94.25 96 LEU A CA 1
ATOM 728 C C . LEU A 1 96 ? -6.632 12.499 1.941 1.00 94.25 96 LEU A C 1
ATOM 730 O O . LEU A 1 96 ? -6.483 12.759 3.138 1.00 94.25 96 LEU A O 1
ATOM 734 N N . TRP A 1 97 ? -7.146 11.337 1.536 1.00 95.25 97 TRP A N 1
ATOM 735 C CA . TRP A 1 97 ? -7.468 10.248 2.454 1.00 95.25 97 TRP A CA 1
ATOM 736 C C . TRP A 1 97 ? -6.209 9.727 3.157 1.00 95.25 97 TRP A C 1
ATOM 738 O O . TRP A 1 97 ? -6.218 9.538 4.373 1.00 95.25 97 TRP A O 1
ATOM 748 N N . THR A 1 98 ? -5.098 9.565 2.433 1.00 95.31 98 THR A N 1
ATOM 749 C CA . THR A 1 98 ? -3.844 9.061 3.010 1.00 95.31 98 THR A CA 1
ATOM 750 C C . THR A 1 98 ? -3.255 10.034 4.018 1.00 95.31 98 THR A C 1
ATOM 752 O O . THR A 1 98 ? -2.853 9.599 5.090 1.00 95.31 98 THR A O 1
ATOM 755 N N . ALA A 1 99 ? -3.321 11.343 3.751 1.00 94.88 99 ALA A N 1
ATOM 756 C CA . ALA A 1 99 ? -2.899 12.360 4.713 1.00 94.88 99 ALA A CA 1
ATOM 757 C C . ALA A 1 99 ? -3.689 12.260 6.034 1.00 94.88 99 ALA A C 1
ATOM 759 O O . ALA A 1 99 ? -3.106 12.225 7.118 1.00 94.88 99 ALA A O 1
ATOM 760 N N . LYS A 1 100 ? -5.019 12.103 5.955 1.00 96.56 100 LYS A N 1
ATOM 761 C CA . LYS A 1 100 ? -5.874 11.875 7.136 1.00 96.56 100 LYS A CA 1
ATOM 762 C C . LYS A 1 100 ? -5.527 10.577 7.867 1.00 96.56 100 LYS A C 1
ATOM 764 O O . LYS A 1 100 ? -5.671 10.507 9.090 1.00 96.56 100 LYS A O 1
ATOM 769 N N . ALA A 1 101 ? -5.115 9.538 7.143 1.00 96.69 101 ALA A N 1
ATOM 770 C CA . ALA A 1 101 ? -4.671 8.286 7.743 1.00 96.69 101 ALA A CA 1
ATOM 771 C C . ALA A 1 101 ? -3.374 8.485 8.545 1.00 96.69 101 ALA A C 1
ATOM 773 O O . ALA A 1 101 ? -3.298 8.039 9.693 1.00 96.69 101 ALA A O 1
ATOM 774 N N . SER A 1 102 ? -2.406 9.230 7.999 1.00 95.56 102 SER A N 1
ATOM 775 C CA . SER A 1 102 ? -1.161 9.572 8.697 1.00 95.56 102 SER A CA 1
ATOM 776 C C . SER A 1 102 ? -1.415 10.367 9.982 1.00 95.56 102 SER A C 1
ATOM 778 O O . SER A 1 102 ? -0.844 10.049 11.024 1.00 95.56 102 SER A O 1
ATOM 780 N N . GLU A 1 103 ? -2.346 11.330 9.961 1.00 95.44 103 GLU A N 1
ATOM 781 C CA . GLU A 1 103 ? -2.776 12.091 11.153 1.00 95.44 103 GLU A CA 1
ATOM 782 C C . GLU A 1 103 ? -3.321 11.198 12.285 1.00 95.44 103 GLU A C 1
ATOM 784 O O . GLU A 1 103 ? -3.337 11.597 13.449 1.00 95.44 103 GLU A O 1
ATOM 789 N N . ARG A 1 104 ? -3.765 9.977 11.959 1.00 95.62 104 ARG A N 1
ATOM 790 C CA . ARG A 1 104 ? -4.295 8.979 12.904 1.00 95.62 104 ARG A CA 1
ATOM 791 C C . ARG A 1 104 ? -3.255 7.938 13.322 1.00 95.62 104 ARG A C 1
ATOM 793 O O . ARG A 1 104 ? -3.601 6.968 13.993 1.00 95.62 104 ARG A O 1
ATOM 800 N N . GLY A 1 105 ? -1.991 8.124 12.941 1.00 94.94 105 GLY A N 1
ATOM 801 C CA . GLY A 1 105 ? -0.899 7.200 13.254 1.00 94.94 105 GLY A CA 1
ATOM 802 C C . GLY A 1 105 ? -0.902 5.918 12.417 1.00 94.94 105 GLY A C 1
ATOM 803 O O . GLY A 1 105 ? -0.268 4.934 12.806 1.00 94.94 105 GLY A O 1
ATOM 804 N N . LEU A 1 106 ? -1.621 5.916 11.292 1.00 96.94 106 LEU A N 1
ATOM 805 C CA . LEU A 1 106 ? -1.574 4.855 10.290 1.00 96.94 106 LEU A CA 1
ATOM 806 C C . LEU A 1 106 ? -0.462 5.183 9.292 1.00 96.94 106 LEU A C 1
ATOM 808 O O . LEU A 1 106 ? -0.153 6.349 9.066 1.00 96.94 106 LEU A O 1
ATOM 812 N N . TRP A 1 107 ? 0.163 4.171 8.707 1.00 95.31 107 TRP A N 1
ATOM 813 C CA . TRP A 1 107 ? 1.335 4.380 7.857 1.00 95.31 107 TRP A CA 1
ATOM 814 C C . TRP A 1 107 ? 1.220 3.681 6.504 1.00 95.31 107 TRP A C 1
ATOM 816 O O . TRP A 1 107 ? 0.379 2.798 6.276 1.00 95.31 107 TRP A O 1
ATOM 826 N N . HIS A 1 108 ? 2.110 4.106 5.617 1.00 97.38 108 HIS A N 1
ATOM 827 C CA . HIS A 1 108 ? 2.179 3.726 4.220 1.00 97.38 108 HIS A CA 1
ATOM 828 C C . HIS A 1 108 ? 3.499 3.007 3.989 1.00 97.38 108 HIS A C 1
ATOM 830 O O . HIS A 1 108 ? 4.535 3.463 4.469 1.00 97.38 108 HIS A O 1
ATOM 836 N N . ASP A 1 109 ? 3.470 1.900 3.254 1.00 98.00 109 ASP A N 1
ATOM 837 C CA . ASP A 1 109 ? 4.700 1.216 2.880 1.00 98.00 109 ASP A CA 1
ATOM 838 C C . ASP A 1 109 ? 4.808 1.067 1.359 1.00 98.00 109 ASP A C 1
ATOM 840 O O . ASP A 1 109 ? 3.819 0.845 0.649 1.00 98.00 109 ASP A O 1
ATOM 844 N N . TRP A 1 110 ? 6.035 1.168 0.861 1.00 97.56 110 TRP A N 1
ATOM 845 C CA . TRP A 1 110 ? 6.392 0.942 -0.534 1.00 97.56 110 TRP A CA 1
ATOM 846 C C . TRP A 1 110 ? 7.166 -0.353 -0.660 1.00 97.56 110 TRP A C 1
ATOM 848 O O . TRP A 1 110 ? 8.141 -0.571 0.057 1.00 97.56 110 TRP A O 1
ATOM 858 N N . TRP A 1 111 ? 6.763 -1.197 -1.600 1.00 97.81 111 TRP A N 1
ATOM 859 C CA . TRP A 1 111 ? 7.583 -2.311 -2.029 1.00 97.81 111 TRP A CA 1
ATOM 860 C C . TRP A 1 111 ? 8.470 -1.849 -3.177 1.00 97.81 111 TRP A C 1
ATOM 862 O O . TRP A 1 111 ? 7.998 -1.640 -4.299 1.00 97.81 111 TRP A O 1
ATOM 872 N N . LEU A 1 112 ? 9.748 -1.657 -2.862 1.00 96.56 112 LEU A N 1
ATOM 873 C CA . LEU A 1 112 ? 10.775 -1.245 -3.807 1.00 96.56 112 LEU A CA 1
ATOM 874 C C . LEU A 1 112 ? 11.122 -2.420 -4.719 1.00 96.56 112 LEU A C 1
ATOM 876 O O . LEU A 1 112 ? 11.444 -3.509 -4.241 1.00 96.56 112 LEU A O 1
ATOM 880 N N . THR A 1 113 ? 11.053 -2.225 -6.034 1.00 95.25 113 THR A N 1
ATOM 881 C CA . THR A 1 113 ? 11.272 -3.318 -6.986 1.00 95.25 113 THR A CA 1
ATOM 882 C C . THR A 1 113 ? 11.872 -2.863 -8.314 1.00 95.25 113 THR A C 1
ATOM 884 O O . THR A 1 113 ? 11.527 -1.806 -8.838 1.00 95.25 113 THR A O 1
ATOM 887 N N . SER A 1 114 ? 12.714 -3.710 -8.910 1.00 94.38 114 SER A N 1
ATOM 888 C CA . SER A 1 114 ? 13.323 -3.495 -10.231 1.00 94.38 114 SER A CA 1
ATOM 889 C C . SER A 1 114 ? 12.522 -4.117 -11.381 1.00 94.38 114 SER A C 1
ATOM 891 O O . SER A 1 114 ? 12.979 -4.144 -12.528 1.00 94.38 114 SER A O 1
ATOM 893 N N . HIS A 1 115 ? 11.318 -4.634 -11.109 1.00 95.25 115 HIS A N 1
ATOM 894 C CA . HIS A 1 115 ? 10.495 -5.258 -12.137 1.00 95.25 115 HIS A CA 1
ATOM 895 C C . HIS A 1 115 ? 10.174 -4.284 -13.287 1.00 95.25 115 HIS A C 1
ATOM 897 O O . HIS A 1 115 ? 9.634 -3.191 -13.103 1.00 95.25 115 HIS A O 1
ATOM 903 N N . ARG A 1 116 ? 10.484 -4.709 -14.517 1.00 94.44 116 ARG A N 1
ATOM 904 C CA . ARG A 1 116 ? 10.429 -3.859 -15.718 1.00 94.44 116 ARG A CA 1
ATOM 905 C C . ARG A 1 116 ? 9.019 -3.387 -16.084 1.00 94.44 116 ARG A C 1
ATOM 907 O O . ARG A 1 116 ? 8.874 -2.342 -16.710 1.00 94.44 116 ARG A O 1
ATOM 914 N N . ASP A 1 117 ? 7.996 -4.167 -15.762 1.00 95.50 117 ASP A N 1
ATOM 915 C CA . ASP A 1 117 ? 6.591 -3.799 -15.949 1.00 95.50 117 ASP A CA 1
ATOM 916 C C . ASP A 1 117 ? 6.164 -2.680 -14.989 1.00 95.50 117 ASP A C 1
ATOM 918 O O . ASP A 1 117 ? 5.482 -1.753 -15.420 1.00 95.50 117 ASP A O 1
ATOM 922 N N . VAL A 1 118 ? 6.644 -2.702 -13.740 1.00 94.50 118 VAL A N 1
ATOM 923 C CA . VAL A 1 118 ? 6.433 -1.624 -12.759 1.00 94.50 118 VAL A CA 1
ATOM 924 C C . VAL A 1 118 ? 7.155 -0.351 -13.200 1.00 94.50 118 VAL A C 1
ATOM 926 O O . VAL A 1 118 ? 6.534 0.705 -13.257 1.00 94.50 118 VAL A O 1
ATOM 929 N N . ALA A 1 119 ? 8.424 -0.451 -13.610 1.00 93.25 119 ALA A N 1
ATOM 930 C CA . ALA A 1 119 ? 9.214 0.700 -14.063 1.00 93.25 119 ALA A CA 1
ATOM 931 C C . ALA A 1 119 ? 8.652 1.390 -15.323 1.00 93.25 119 ALA A C 1
ATOM 933 O O . ALA A 1 119 ? 8.893 2.572 -15.552 1.00 93.25 119 ALA A O 1
ATOM 934 N N . LYS A 1 120 ? 7.912 0.657 -16.163 1.00 93.94 120 LYS A N 1
ATOM 935 C CA . LYS A 1 120 ? 7.275 1.193 -17.378 1.00 93.94 120 LYS A CA 1
ATOM 936 C C . LYS A 1 120 ? 5.858 1.706 -17.156 1.00 93.94 120 LYS A C 1
ATOM 938 O O . LYS A 1 120 ? 5.313 2.366 -18.042 1.00 93.94 120 LYS A O 1
ATOM 943 N N . ALA A 1 121 ? 5.229 1.343 -16.045 1.00 93.62 121 ALA A N 1
ATOM 944 C CA . ALA A 1 121 ? 3.861 1.735 -15.777 1.00 93.62 121 ALA A CA 1
ATOM 945 C C . ALA A 1 121 ? 3.792 3.212 -15.385 1.00 93.62 121 ALA A C 1
ATOM 947 O O . ALA A 1 121 ? 4.671 3.742 -14.709 1.0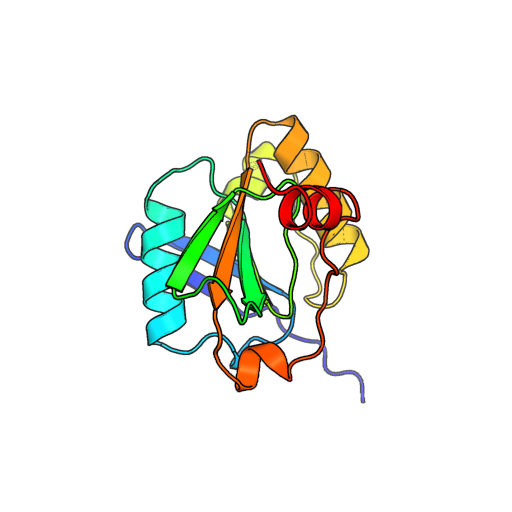0 93.62 121 ALA A O 1
ATOM 948 N N . LYS A 1 122 ? 2.720 3.885 -15.808 1.00 90.25 122 LYS A N 1
ATOM 949 C CA . LYS A 1 122 ? 2.487 5.281 -15.444 1.00 90.25 122 LYS A CA 1
ATOM 950 C C . LYS A 1 122 ? 2.174 5.364 -13.939 1.00 90.25 122 LYS A C 1
ATOM 952 O O . LYS A 1 122 ? 1.208 4.722 -13.522 1.00 90.25 122 LYS A O 1
ATOM 957 N N . PRO A 1 123 ? 2.932 6.138 -13.139 1.00 89.75 123 PRO A N 1
ATOM 958 C CA . PRO A 1 123 ? 2.606 6.343 -11.735 1.00 89.75 123 PRO A CA 1
ATOM 959 C C . PRO A 1 123 ? 1.275 7.088 -11.612 1.00 89.75 123 PRO A C 1
ATOM 961 O O . PRO A 1 123 ? 0.997 8.001 -12.396 1.00 89.75 123 PRO A O 1
ATOM 964 N N . ILE A 1 124 ? 0.455 6.690 -10.639 1.00 89.06 124 ILE A N 1
ATOM 965 C CA . ILE A 1 124 ? -0.766 7.431 -10.305 1.00 89.06 124 ILE A CA 1
ATOM 966 C C . ILE A 1 124 ? -0.476 8.517 -9.279 1.00 89.06 124 ILE A C 1
ATOM 968 O O . ILE A 1 124 ? -1.046 9.592 -9.378 1.00 89.06 124 ILE A O 1
ATOM 972 N N . ALA A 1 125 ? 0.464 8.265 -8.369 1.00 80.56 125 ALA A N 1
ATOM 973 C CA . ALA A 1 125 ? 1.000 9.236 -7.428 1.00 80.56 125 ALA A CA 1
ATOM 974 C C . ALA A 1 125 ? 2.527 9.270 -7.566 1.00 80.56 125 ALA A C 1
ATOM 976 O O . ALA A 1 125 ? 3.166 8.218 -7.662 1.00 80.56 125 ALA A O 1
ATOM 977 N N . GLY A 1 126 ? 3.103 10.473 -7.619 1.00 67.62 126 GLY A N 1
ATOM 978 C CA . GLY A 1 126 ? 4.551 10.652 -7.496 1.00 67.62 126 GLY A CA 1
ATOM 979 C C . GLY A 1 126 ? 4.998 10.414 -6.054 1.00 67.62 126 GLY A C 1
ATOM 980 O O . GLY A 1 126 ? 4.169 10.486 -5.145 1.00 67.62 126 GLY A O 1
ATOM 981 N N . ALA A 1 127 ? 6.289 10.142 -5.842 1.00 60.09 127 ALA A N 1
ATOM 982 C CA . ALA A 1 127 ? 6.862 10.231 -4.503 1.00 60.09 127 ALA A CA 1
ATOM 983 C C . ALA A 1 127 ? 6.531 11.621 -3.937 1.00 60.09 127 ALA A C 1
ATOM 985 O O . ALA A 1 127 ? 6.611 12.624 -4.655 1.00 60.09 127 ALA A O 1
ATOM 986 N N . ALA A 1 128 ? 6.087 11.696 -2.680 1.00 55.69 128 ALA A N 1
ATOM 987 C CA . ALA A 1 128 ? 5.942 12.995 -2.042 1.00 55.69 128 ALA A CA 1
ATOM 988 C C . ALA A 1 128 ? 7.312 13.683 -2.096 1.00 55.69 128 ALA A C 1
ATOM 990 O O . ALA A 1 128 ? 8.323 13.045 -1.822 1.00 55.69 128 ALA A O 1
ATOM 991 N N . ALA A 1 129 ? 7.360 14.971 -2.438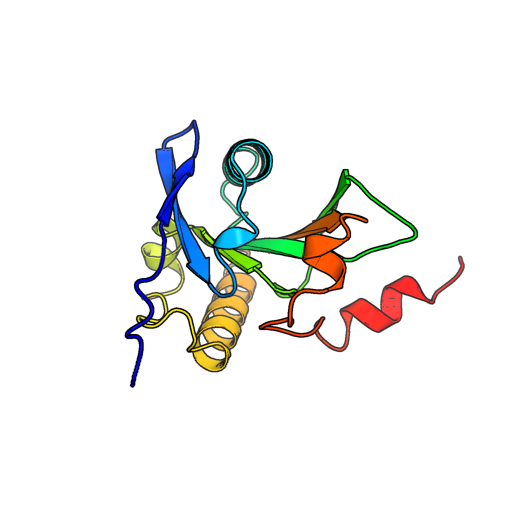 1.00 49.50 129 ALA A N 1
ATOM 992 C CA . ALA A 1 129 ? 8.616 15.700 -2.655 1.00 49.50 129 ALA A CA 1
ATOM 993 C C . ALA A 1 129 ? 9.590 15.688 -1.450 1.00 49.50 129 ALA A C 1
ATOM 995 O O . ALA A 1 129 ? 10.727 16.122 -1.593 1.00 49.50 129 ALA A O 1
ATOM 996 N N . MET A 1 130 ? 9.164 15.213 -0.270 1.00 43.28 130 MET A N 1
ATOM 997 C CA . MET A 1 130 ? 10.045 14.985 0.881 1.00 43.28 130 MET A CA 1
ATOM 998 C C . MET A 1 130 ? 10.771 13.629 0.864 1.00 43.28 130 MET A C 1
ATOM 1000 O O . MET A 1 130 ? 11.872 13.560 1.396 1.00 43.28 130 MET A O 1
ATOM 1004 N N . ASP A 1 131 ? 10.223 12.586 0.236 1.00 47.81 131 ASP A N 1
ATOM 1005 C CA . ASP A 1 131 ? 10.834 11.245 0.224 1.00 47.81 131 ASP A CA 1
ATOM 1006 C C . ASP A 1 131 ? 11.963 11.134 -0.832 1.00 47.81 131 ASP A C 1
ATOM 1008 O O . ASP A 1 131 ? 12.834 10.275 -0.722 1.00 47.81 131 ASP A O 1
ATOM 1012 N N . GLU A 1 132 ? 12.009 12.030 -1.831 1.00 44.41 132 GLU A N 1
ATOM 1013 C CA . GLU A 1 132 ? 13.142 12.140 -2.774 1.00 44.41 132 GLU A CA 1
ATOM 1014 C C . GLU A 1 132 ? 14.387 12.786 -2.136 1.00 44.41 132 GLU A C 1
ATOM 1016 O O . GLU A 1 132 ? 15.495 12.576 -2.620 1.00 44.41 132 GLU A O 1
ATOM 1021 N N . ILE A 1 133 ? 14.234 13.538 -1.038 1.00 43.41 133 ILE A N 1
ATOM 1022 C CA . ILE A 1 133 ? 15.348 14.262 -0.402 1.00 43.41 133 ILE A CA 1
ATOM 1023 C C . ILE A 1 133 ? 16.194 13.335 0.492 1.00 43.41 133 ILE A C 1
ATOM 1025 O O . ILE A 1 133 ? 17.392 13.560 0.623 1.00 43.41 133 ILE A O 1
ATOM 1029 N N . GLU A 1 134 ? 15.625 12.267 1.062 1.00 41.59 134 GLU A N 1
ATOM 1030 C CA . GLU A 1 134 ? 16.377 11.332 1.924 1.00 41.59 134 GLU A CA 1
ATOM 1031 C C . GLU A 1 134 ? 17.208 10.294 1.150 1.00 41.59 134 GLU A C 1
ATOM 1033 O O . GLU A 1 134 ? 18.175 9.764 1.693 1.00 41.59 134 GLU A O 1
ATOM 1038 N N . ALA A 1 135 ? 16.881 10.001 -0.113 1.00 46.12 135 ALA A N 1
ATOM 1039 C CA . ALA A 1 135 ? 17.626 9.020 -0.912 1.00 46.12 135 ALA A CA 1
ATOM 1040 C C . ALA A 1 135 ? 18.997 9.536 -1.401 1.00 46.12 135 ALA A C 1
ATOM 1042 O O . ALA A 1 135 ? 19.857 8.731 -1.754 1.00 46.12 135 ALA A O 1
ATOM 1043 N N . ASP A 1 136 ? 19.196 10.857 -1.400 1.00 38.84 136 ASP A N 1
ATOM 1044 C CA . ASP A 1 136 ? 20.386 11.536 -1.930 1.00 38.84 136 ASP A CA 1
ATOM 1045 C C . ASP A 1 136 ? 21.323 12.083 -0.832 1.00 38.84 136 ASP A C 1
ATOM 1047 O O . ASP A 1 136 ? 22.263 12.815 -1.148 1.00 38.84 136 ASP A O 1
ATOM 1051 N N . ASP A 1 137 ? 21.113 11.726 0.445 1.00 30.98 137 ASP A N 1
ATOM 1052 C CA . ASP A 1 137 ? 22.027 12.095 1.538 1.00 30.98 137 ASP A CA 1
ATOM 1053 C C . ASP A 1 137 ? 23.003 10.941 1.866 1.00 30.98 137 ASP A C 1
ATOM 1055 O O . ASP A 1 137 ? 22.646 9.994 2.579 1.00 30.98 137 ASP A O 1
ATOM 1059 N N . PRO A 1 138 ? 24.244 10.952 1.337 1.00 42.91 138 PRO A N 1
ATOM 1060 C CA . PRO A 1 138 ? 25.277 10.023 1.769 1.00 42.91 138 PRO A CA 1
ATOM 1061 C C . PRO A 1 138 ? 25.727 10.394 3.189 1.00 42.91 138 PRO A C 1
ATOM 1063 O O . PRO A 1 138 ? 26.356 11.432 3.398 1.00 42.91 138 PRO A O 1
ATOM 1066 N N . SER A 1 139 ? 25.446 9.517 4.156 1.00 50.78 139 SER A N 1
ATOM 1067 C CA . SER A 1 139 ? 26.100 9.554 5.475 1.00 50.78 139 SER A CA 1
ATOM 1068 C C . SER A 1 139 ? 27.514 8.977 5.439 1.00 50.78 139 SER A C 1
ATOM 1070 O O . SER A 1 139 ? 27.777 8.059 4.627 1.00 50.78 139 SER A O 1
#

Sequence (139 aa):
MSEQGATESFKSPRGRVLVVFGNPALLTMDRMAEFGRRIDSDPRIVTLSLHPNDQVTDTWLRATAPAGPLIAVARDAEDLVGPLPQQANDVEDLLLWTAKASERGLWHDWWLTSHRDVAKAKPIAGAAAMDEIEADDPS

pLDDT: mean 86.7, std 17.98, range [30.98, 98.25]

Radius of gyration: 14.22 Å; Cα contacts (8 Å, |Δi|>4): 259; chains: 1; bounding box: 42×30×37 Å

Nearest PDB structures (foldseek):
  8b6d-assembly1_B  TM=4.610E-01  e=4.467E-01  Thermocrispum agreste DSM 44070

Mean predicted aligned error: 6.56 Å

Solvent-accessible surface area (backbone atoms only — not comparable to full-atom values): 7878 Å² total; per-residue (Å²): 132,86,76,80,57,75,56,48,69,51,69,26,88,88,61,54,44,29,42,38,30,58,47,69,86,72,59,40,75,70,52,47,52,51,50,22,53,54,47,67,71,41,85,48,43,39,35,43,11,47,24,65,30,89,87,56,56,88,39,81,43,86,40,95,57,67,31,25,26,26,40,36,31,39,56,77,48,30,86,79,58,45,82,73,61,84,48,36,80,45,49,69,56,43,53,56,50,50,53,50,29,42,78,70,71,30,43,22,32,29,39,25,26,64,52,67,69,59,63,68,43,71,58,65,35,65,70,54,83,69,66,66,58,66,78,74,61,86,126

Foldseek 3Di:
DDDQPQFDWDAAPVGFIKTKAADCVVCDPVNSPVVSVVCVPDVLAFKEEEDEDDPDAQDKDWALFHKFRMMIGGQVCCVPQNHQDRGSLVLVSNRVSRNSSVVVVRTYMYHYHNDPVRVPHDMSGHRDPVVVVVVPDDD

Secondary structure (DSSP, 8-state):
-------EEEE-TT--EEEEEE-GGG--HHHHHHHHHHHTT-TTEEEEEEEE-SSS-SEEEEESS--BSEEEEEGGGHHHH-PPPSSTT-HHHHHHHHHHHHHTT-EEEEEEE--HHHHHSPPSBPPPTTHHHHTT---